Protein AF-A0A7C0XK20-F1 (afdb_monomer_lite)

Radius of gyration: 21.49 Å; chains: 1; bounding box: 44×50×52 Å

Sequence (181 aa):
LVLVLPIMLLHRANGIGSEALPAPQAGLMAMMSKGIVAGEMAWPLVVAGMLFSVALILIGSPSPMLIAVGMYLPFNTTSAIFVGGLIKLIVDSVAKKKIRDQKDKDVLDNTGLLIASGLVAGEALVGIILAGLVVANVNLRELVGLPADFHGFWWLGLIVFLLLGYVLVRYPYKELLKSQE

pLDDT: mean 88.8, std 6.61, range [65.0, 95.69]

Secondary structure (DSSP, 8-state):
-TTHHHHHHHHHHH-TTSSSS--HHHHHHHHHHHHHHHT---HHHHHHHHHHHHHHHHTT-S-HHHHHHHHHS-HHHHHHHHHHHHHHHHHHHHHTTT--SHHHHHHHHHHHHHHHHHHHHHHHHHHHHHHHHHHTT--HHHHHT--S--TT-HHHHHHHHHHHHHHHHHHHHHHHHHTT-

Structure (mmCIF, N/CA/C/O backbone):
data_AF-A0A7C0XK20-F1
#
_entry.id   AF-A0A7C0XK20-F1
#
loop_
_atom_site.group_PDB
_atom_site.id
_atom_site.type_symbol
_atom_site.label_atom_id
_atom_site.label_alt_id
_atom_site.label_comp_id
_atom_site.label_asym_id
_atom_site.label_entity_id
_atom_site.label_seq_id
_atom_site.pdbx_PDB_ins_code
_atom_site.Cartn_x
_atom_site.Cartn_y
_atom_site.Cartn_z
_atom_site.occupancy
_atom_site.B_iso_or_equiv
_atom_site.auth_seq_id
_atom_site.auth_comp_id
_atom_site.auth_asym_id
_atom_site.auth_atom_id
_atom_site.pdbx_PDB_model_num
ATOM 1 N N . LEU A 1 1 ? 21.792 -9.525 -1.727 1.00 66.44 1 LEU A N 1
ATOM 2 C CA . LEU A 1 1 ? 21.880 -10.543 -2.803 1.00 66.44 1 LEU A CA 1
ATOM 3 C C . LEU A 1 1 ? 20.518 -11.161 -3.136 1.00 66.44 1 LEU A C 1
ATOM 5 O O . LEU A 1 1 ? 20.162 -11.171 -4.303 1.00 66.44 1 LEU A O 1
ATOM 9 N N . VAL A 1 2 ? 19.719 -11.576 -2.141 1.00 83.12 2 VAL A N 1
ATOM 10 C CA . VAL A 1 2 ? 18.403 -12.225 -2.355 1.00 83.12 2 VAL A CA 1
ATOM 11 C C . VAL A 1 2 ? 17.408 -11.372 -3.161 1.00 83.12 2 VAL A C 1
ATOM 13 O O . VAL A 1 2 ? 16.720 -11.902 -4.021 1.00 83.12 2 VAL A O 1
ATOM 16 N N . LEU A 1 3 ? 17.378 -10.050 -2.958 1.00 87.19 3 LEU A N 1
ATOM 17 C CA . LEU A 1 3 ? 16.462 -9.151 -3.681 1.00 87.19 3 LEU A CA 1
ATOM 18 C C . LEU A 1 3 ? 16.882 -8.847 -5.127 1.00 87.19 3 LEU A C 1
ATOM 20 O O . LEU A 1 3 ? 16.054 -8.415 -5.920 1.00 87.19 3 LEU A O 1
ATOM 24 N N . VAL A 1 4 ? 18.144 -9.088 -5.496 1.00 89.56 4 VAL A N 1
ATOM 25 C CA . VAL A 1 4 ? 18.643 -8.755 -6.841 1.00 89.56 4 VAL A CA 1
ATOM 26 C C . VAL A 1 4 ? 17.959 -9.621 -7.898 1.00 89.56 4 VAL A C 1
ATOM 28 O O . VAL A 1 4 ? 17.555 -9.106 -8.936 1.00 89.56 4 VAL A O 1
ATOM 31 N N . LEU A 1 5 ? 17.771 -10.914 -7.618 1.00 89.19 5 LEU A N 1
ATOM 32 C CA . LEU A 1 5 ? 17.171 -11.850 -8.570 1.00 89.19 5 LEU A CA 1
ATOM 33 C C . LEU A 1 5 ? 15.700 -11.508 -8.884 1.00 89.19 5 LEU A C 1
ATOM 35 O O . LEU A 1 5 ? 15.401 -11.339 -10.067 1.00 89.19 5 LEU A O 1
ATOM 39 N N . PRO A 1 6 ? 14.795 -11.318 -7.897 1.00 89.50 6 PRO A N 1
ATOM 40 C CA . PRO A 1 6 ? 13.427 -10.881 -8.177 1.00 89.50 6 PRO A CA 1
ATOM 41 C C . PRO A 1 6 ? 13.360 -9.537 -8.904 1.00 89.50 6 PRO A C 1
ATOM 43 O O . PRO A 1 6 ? 12.593 -9.398 -9.850 1.00 89.50 6 PRO A O 1
ATOM 46 N N . ILE A 1 7 ? 14.190 -8.561 -8.514 1.00 89.94 7 ILE A N 1
ATOM 47 C CA . ILE A 1 7 ? 14.215 -7.236 -9.151 1.00 89.94 7 ILE A CA 1
ATOM 48 C C . ILE A 1 7 ? 14.628 -7.351 -10.622 1.00 89.94 7 ILE A C 1
ATOM 50 O O . ILE A 1 7 ? 13.979 -6.771 -11.491 1.00 89.94 7 ILE A O 1
ATOM 54 N N . MET A 1 8 ? 15.675 -8.125 -10.924 1.00 90.44 8 MET A N 1
ATOM 55 C CA . MET A 1 8 ? 16.108 -8.363 -12.303 1.00 90.44 8 MET A CA 1
ATOM 56 C C . MET A 1 8 ? 15.044 -9.095 -13.122 1.00 90.44 8 MET A C 1
ATOM 58 O O . MET A 1 8 ? 14.838 -8.756 -14.286 1.00 90.44 8 MET A O 1
ATOM 62 N N . LEU A 1 9 ? 14.366 -10.079 -12.528 1.00 90.25 9 LEU A N 1
ATOM 63 C CA . LEU A 1 9 ? 13.305 -10.837 -13.187 1.00 90.25 9 LEU A CA 1
ATOM 64 C C . LEU A 1 9 ? 12.120 -9.935 -13.550 1.00 90.25 9 LEU A C 1
ATOM 66 O O . LEU A 1 9 ? 11.695 -9.906 -14.702 1.00 90.25 9 LEU A O 1
ATOM 70 N N . LEU A 1 10 ? 11.644 -9.143 -12.586 1.00 89.81 10 LEU A N 1
ATOM 71 C CA . LEU A 1 10 ? 10.556 -8.182 -12.776 1.00 89.81 10 LEU A CA 1
ATOM 72 C C . LEU A 1 10 ? 10.916 -7.119 -13.819 1.00 89.81 10 LEU A C 1
ATOM 74 O O . LEU A 1 10 ? 10.106 -6.807 -14.692 1.00 89.81 10 LEU A O 1
ATOM 78 N N . HIS A 1 11 ? 12.147 -6.600 -13.769 1.00 90.44 11 HIS A N 1
ATOM 79 C CA . HIS A 1 11 ? 12.625 -5.628 -14.747 1.00 90.44 11 HIS A CA 1
ATOM 80 C C . HIS A 1 11 ? 12.680 -6.210 -16.164 1.00 90.44 11 HIS A C 1
ATOM 82 O O . HIS A 1 11 ? 12.274 -5.535 -17.101 1.00 90.44 11 HIS A O 1
ATOM 88 N N . ARG A 1 12 ? 13.125 -7.461 -16.336 1.00 88.25 12 ARG A N 1
ATOM 89 C CA . ARG A 1 12 ? 13.147 -8.115 -17.655 1.00 88.25 12 ARG A CA 1
ATOM 90 C C . ARG A 1 12 ? 11.755 -8.433 -18.191 1.00 88.25 12 ARG A C 1
ATOM 92 O O . ARG A 1 12 ? 11.563 -8.358 -19.396 1.00 88.25 12 ARG A O 1
ATOM 99 N N . ALA A 1 13 ? 10.815 -8.793 -17.320 1.00 87.19 13 ALA A N 1
ATOM 100 C CA . ALA A 1 13 ? 9.463 -9.150 -17.733 1.00 87.19 13 ALA A CA 1
ATOM 101 C C . ALA A 1 13 ? 8.634 -7.931 -18.162 1.00 87.19 13 ALA A C 1
ATOM 103 O O . ALA A 1 13 ? 7.987 -7.972 -19.200 1.00 87.19 13 ALA A O 1
ATOM 104 N N . ASN A 1 14 ? 8.640 -6.857 -17.363 1.00 83.81 14 ASN A N 1
ATOM 105 C CA . ASN A 1 14 ? 7.710 -5.731 -17.541 1.00 83.81 14 ASN A CA 1
ATOM 106 C C . ASN A 1 14 ? 8.380 -4.345 -17.519 1.00 83.81 14 ASN A C 1
ATOM 108 O O . ASN A 1 14 ? 7.715 -3.351 -17.801 1.00 83.81 14 ASN A O 1
ATOM 112 N N . GLY A 1 15 ? 9.666 -4.249 -17.169 1.00 86.25 15 GLY A N 1
ATOM 113 C CA . GLY A 1 15 ? 10.378 -2.978 -17.005 1.00 86.25 15 GLY A CA 1
ATOM 114 C C . GLY A 1 15 ? 9.925 -2.194 -15.768 1.00 86.25 15 GLY A C 1
ATOM 115 O O . GLY A 1 15 ? 8.833 -1.644 -15.723 1.00 86.25 15 GLY A O 1
ATOM 116 N N . ILE A 1 16 ? 10.779 -2.091 -14.748 1.00 85.94 16 ILE A N 1
ATOM 117 C CA . ILE A 1 16 ? 10.481 -1.263 -13.564 1.00 85.94 16 ILE A CA 1
ATOM 118 C C . ILE A 1 16 ? 10.372 0.210 -13.980 1.00 85.94 16 ILE A C 1
ATOM 120 O O . ILE A 1 16 ? 11.296 0.743 -14.592 1.00 85.94 16 ILE A O 1
ATOM 124 N N . GLY A 1 17 ? 9.269 0.863 -13.609 1.00 81.31 17 GLY A N 1
ATOM 125 C CA . GLY A 1 17 ? 8.948 2.232 -14.015 1.00 81.31 17 GLY A CA 1
ATOM 126 C C . GLY A 1 17 ? 8.092 2.328 -15.282 1.00 81.31 17 GLY A C 1
ATOM 127 O O . GLY A 1 17 ? 7.807 3.443 -15.710 1.00 81.31 17 GLY A O 1
ATOM 128 N N . SER A 1 18 ? 7.679 1.199 -15.869 1.00 85.38 18 SER A N 1
ATOM 129 C CA . SER A 1 18 ? 6.678 1.159 -16.941 1.00 85.38 18 SER A CA 1
ATOM 130 C C . SER A 1 18 ? 5.255 1.354 -16.400 1.00 85.38 18 SER A C 1
ATOM 132 O O . SER A 1 18 ? 5.034 1.363 -15.188 1.00 85.38 18 SER A O 1
ATOM 134 N N . GLU A 1 19 ? 4.267 1.463 -17.294 1.00 78.69 19 GLU A N 1
ATOM 135 C CA . GLU A 1 19 ? 2.846 1.490 -16.908 1.00 78.69 19 GLU A CA 1
ATOM 136 C C . GLU A 1 19 ? 2.398 0.206 -16.193 1.00 78.69 19 GLU A C 1
ATOM 138 O O . GLU A 1 19 ? 1.527 0.258 -15.327 1.00 78.69 19 GLU A O 1
ATOM 143 N N . ALA A 1 20 ? 3.012 -0.936 -16.520 1.00 78.69 20 ALA A N 1
ATOM 144 C CA . ALA A 1 20 ? 2.691 -2.227 -15.916 1.00 78.69 20 ALA A CA 1
ATOM 145 C C . ALA A 1 20 ? 3.324 -2.408 -14.524 1.00 78.69 20 ALA A C 1
ATOM 147 O O . ALA A 1 20 ? 2.757 -3.100 -13.682 1.00 78.69 20 ALA A O 1
ATOM 148 N N . LEU A 1 21 ? 4.486 -1.791 -14.270 1.00 83.06 21 LEU A N 1
ATOM 149 C CA . LEU A 1 21 ? 5.176 -1.808 -12.973 1.00 83.06 21 LEU A CA 1
ATOM 150 C C . LEU A 1 21 ? 5.597 -0.387 -12.555 1.00 83.06 21 LEU A C 1
ATOM 152 O O . LEU A 1 21 ? 6.798 -0.072 -12.545 1.00 83.06 21 LEU A O 1
ATOM 156 N N . PRO A 1 22 ? 4.639 0.485 -12.191 1.00 83.56 22 PRO A N 1
ATOM 157 C CA . PRO A 1 22 ? 4.944 1.851 -11.802 1.00 83.56 22 PRO A CA 1
ATOM 158 C C . PRO A 1 22 ? 5.751 1.873 -10.500 1.00 83.56 22 PRO A C 1
ATOM 160 O O . PRO A 1 22 ? 5.380 1.267 -9.497 1.00 83.56 22 PRO A O 1
ATOM 163 N N . ALA A 1 23 ? 6.853 2.622 -10.502 1.00 87.94 23 ALA A N 1
ATOM 164 C CA . ALA A 1 23 ? 7.751 2.750 -9.356 1.00 87.94 23 ALA A CA 1
ATOM 165 C C . ALA A 1 23 ? 7.924 4.230 -8.961 1.00 87.94 23 ALA A C 1
ATOM 167 O O . ALA A 1 23 ? 9.013 4.784 -9.122 1.00 87.94 23 ALA A O 1
ATOM 168 N N . PRO A 1 24 ? 6.869 4.903 -8.456 1.00 85.44 24 PRO A N 1
ATOM 169 C CA . PRO A 1 24 ? 6.869 6.354 -8.238 1.00 85.44 24 PRO A CA 1
ATOM 170 C C . PRO A 1 24 ? 7.946 6.813 -7.248 1.00 85.44 24 PRO A C 1
ATOM 172 O O . PRO A 1 24 ? 8.615 7.815 -7.485 1.00 85.44 24 PRO A O 1
ATOM 175 N N . GLN A 1 25 ? 8.182 6.047 -6.177 1.00 87.31 25 GLN A N 1
ATOM 176 C CA . GLN A 1 25 ? 9.242 6.351 -5.209 1.00 87.31 25 GLN A CA 1
ATOM 177 C C . GLN A 1 25 ? 10.637 6.257 -5.837 1.00 87.31 25 GLN A C 1
ATOM 179 O O . GLN A 1 25 ? 11.458 7.153 -5.654 1.00 87.31 25 GLN A O 1
ATOM 184 N N . ALA A 1 26 ? 10.895 5.209 -6.625 1.00 87.56 26 ALA A N 1
ATOM 185 C CA . ALA A 1 26 ? 12.163 5.055 -7.337 1.00 87.56 26 ALA A CA 1
ATOM 186 C C . ALA A 1 26 ? 12.343 6.141 -8.410 1.00 87.56 26 ALA A C 1
ATOM 188 O O . ALA A 1 26 ? 13.436 6.680 -8.559 1.00 87.56 26 ALA A O 1
ATOM 189 N N . GLY A 1 27 ? 11.263 6.508 -9.107 1.00 86.50 27 GLY A N 1
ATOM 190 C CA . GLY A 1 27 ? 11.241 7.602 -10.076 1.00 86.50 27 GLY A CA 1
ATOM 191 C C . GLY A 1 27 ? 11.593 8.947 -9.444 1.00 86.50 27 GLY A C 1
ATOM 192 O O . GLY A 1 27 ? 12.442 9.662 -9.970 1.00 86.50 27 GLY A O 1
ATOM 193 N N . LEU A 1 28 ? 11.022 9.265 -8.278 1.00 87.25 28 LEU A N 1
ATOM 194 C CA . LEU A 1 28 ? 11.344 10.487 -7.538 1.00 87.25 28 LEU A CA 1
ATOM 195 C C . LEU A 1 28 ? 12.813 10.521 -7.095 1.00 87.25 28 LEU A C 1
ATOM 197 O O . LEU A 1 28 ? 13.485 11.534 -7.289 1.00 87.25 28 LEU A O 1
ATOM 201 N N . MET A 1 29 ? 13.343 9.405 -6.584 1.00 91.31 29 MET A N 1
ATOM 202 C CA . MET A 1 29 ? 14.763 9.307 -6.220 1.00 91.31 29 MET A CA 1
ATOM 203 C C . MET A 1 29 ? 15.682 9.441 -7.440 1.00 91.31 29 MET A C 1
ATOM 205 O O . MET A 1 29 ? 16.712 10.112 -7.364 1.00 91.31 29 MET A O 1
ATOM 209 N N . ALA A 1 30 ? 15.298 8.870 -8.585 1.00 89.19 30 ALA A N 1
ATOM 210 C CA . ALA A 1 30 ? 16.036 9.008 -9.836 1.00 89.19 30 ALA A CA 1
ATOM 211 C C . ALA A 1 30 ? 16.030 10.455 -10.355 1.00 89.19 30 ALA A C 1
ATOM 213 O O . ALA A 1 30 ? 17.075 10.951 -10.772 1.00 89.19 30 ALA A O 1
ATOM 214 N N . MET A 1 31 ? 14.887 11.149 -10.307 1.00 88.31 31 MET A N 1
ATOM 215 C CA . MET A 1 31 ? 14.785 12.563 -10.692 1.00 88.31 31 MET A CA 1
ATOM 216 C C . MET A 1 31 ? 15.623 13.457 -9.779 1.00 88.31 31 MET A C 1
ATOM 218 O O . MET A 1 31 ? 16.376 14.292 -10.272 1.00 88.31 31 MET A O 1
ATOM 222 N N . MET A 1 32 ? 15.556 13.241 -8.463 1.00 89.62 32 MET A N 1
ATOM 223 C CA . MET A 1 32 ? 16.364 13.980 -7.493 1.00 89.62 32 MET A CA 1
ATOM 224 C C . MET A 1 32 ? 17.861 13.758 -7.729 1.00 89.62 32 MET A C 1
ATOM 226 O O . MET A 1 32 ? 18.621 14.718 -7.808 1.00 89.62 32 MET A O 1
ATOM 230 N N . SER A 1 33 ? 18.290 12.504 -7.899 1.00 92.06 33 SER A N 1
ATOM 231 C CA . SER A 1 33 ? 19.692 12.174 -8.168 1.00 92.06 33 SER A CA 1
ATOM 232 C C . SER A 1 33 ? 20.189 12.818 -9.465 1.00 92.06 33 SER A C 1
ATOM 234 O O . SER A 1 33 ? 21.240 13.457 -9.458 1.00 92.06 33 SER A O 1
ATOM 236 N N . LYS A 1 34 ? 19.413 12.725 -10.553 1.00 91.56 34 LYS A N 1
ATOM 237 C CA . LYS A 1 34 ? 19.745 13.372 -11.829 1.00 91.56 34 LYS A CA 1
ATOM 238 C C . LYS A 1 34 ? 19.825 14.890 -11.690 1.00 91.56 34 LYS A C 1
ATOM 240 O O . LYS A 1 34 ? 20.800 15.467 -12.149 1.00 91.56 34 LYS A O 1
ATOM 245 N N . GLY A 1 35 ? 18.857 15.519 -11.024 1.00 91.62 35 GLY A N 1
ATOM 246 C CA . GLY A 1 35 ? 18.842 16.968 -10.812 1.00 91.62 35 GLY A CA 1
ATOM 247 C C . GLY A 1 35 ? 20.032 17.465 -9.989 1.00 91.62 35 GLY A C 1
ATOM 248 O O . GLY A 1 35 ? 20.604 18.503 -10.306 1.00 91.62 35 GLY A O 1
ATOM 249 N N . ILE A 1 36 ? 20.454 16.709 -8.969 1.00 93.38 36 ILE A N 1
ATOM 250 C CA . ILE A 1 36 ? 21.643 17.038 -8.169 1.00 93.38 36 ILE A CA 1
ATOM 251 C C . ILE A 1 36 ? 22.919 16.899 -9.007 1.00 93.38 36 ILE A C 1
ATOM 253 O O . ILE A 1 36 ? 23.736 17.815 -9.019 1.00 93.38 36 ILE A O 1
ATOM 257 N N . VAL A 1 37 ? 23.089 15.779 -9.718 1.00 94.19 37 VAL A N 1
ATOM 258 C CA . VAL A 1 37 ? 24.299 15.505 -10.515 1.00 94.19 37 VAL A CA 1
ATOM 259 C C . VAL A 1 37 ? 24.420 16.450 -11.714 1.00 94.19 37 VAL A C 1
ATOM 261 O O . VAL A 1 37 ? 25.523 16.875 -12.041 1.00 94.19 37 VAL A O 1
ATOM 264 N N . ALA A 1 38 ? 23.301 16.808 -12.348 1.00 93.31 38 ALA A N 1
ATOM 265 C CA . ALA A 1 38 ? 23.259 17.757 -13.460 1.00 93.31 38 ALA A CA 1
ATOM 266 C C . ALA A 1 38 ? 23.394 19.225 -13.016 1.00 93.31 38 ALA A C 1
ATOM 268 O O . ALA A 1 38 ? 23.586 20.098 -13.855 1.00 93.31 38 ALA A O 1
ATOM 269 N N . GLY A 1 39 ? 23.274 19.517 -11.716 1.00 91.88 39 GLY A N 1
ATOM 270 C CA . GLY A 1 39 ? 23.282 20.886 -11.190 1.00 91.88 39 GLY A CA 1
ATOM 271 C C . GLY A 1 39 ? 21.996 21.684 -11.456 1.00 91.88 39 GLY A C 1
ATOM 272 O O . GLY A 1 39 ? 21.927 22.855 -11.099 1.00 91.88 39 GLY A O 1
ATOM 273 N N . GLU A 1 40 ? 20.960 21.063 -12.024 1.00 91.25 40 GLU A N 1
ATOM 274 C CA . GLU A 1 40 ? 19.679 21.693 -12.397 1.00 91.25 40 GLU A CA 1
ATOM 275 C C . GLU A 1 40 ? 18.606 21.576 -11.298 1.00 91.25 40 GLU A C 1
ATOM 277 O O . GLU A 1 40 ? 17.407 21.721 -11.539 1.00 91.25 40 GLU A O 1
ATOM 282 N N . MET A 1 41 ? 19.012 21.268 -10.065 1.00 92.44 41 MET A N 1
ATOM 283 C CA . MET A 1 41 ? 18.073 21.052 -8.969 1.00 92.44 41 MET A CA 1
ATOM 284 C C . MET A 1 41 ? 17.405 22.369 -8.539 1.00 92.44 41 MET A C 1
ATOM 286 O O . MET A 1 41 ? 18.070 23.352 -8.204 1.00 92.44 41 MET A O 1
ATOM 290 N N . ALA A 1 42 ? 16.074 22.372 -8.472 1.00 92.38 42 ALA A N 1
ATOM 291 C CA . ALA A 1 42 ? 15.275 23.486 -7.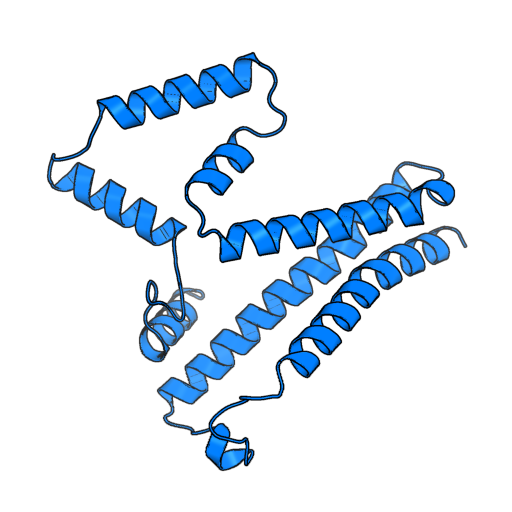973 1.00 92.38 42 ALA A CA 1
ATOM 292 C C . ALA A 1 42 ? 15.353 23.610 -6.436 1.00 92.38 42 ALA A C 1
ATOM 294 O O . ALA A 1 42 ? 14.379 23.379 -5.717 1.00 92.38 42 ALA A O 1
ATOM 295 N N . TRP A 1 43 ? 16.518 24.006 -5.915 1.00 92.75 43 TRP A N 1
ATOM 296 C CA . TRP A 1 43 ? 16.774 24.209 -4.480 1.00 92.75 43 TRP A CA 1
ATOM 297 C C . TRP A 1 43 ? 15.723 25.055 -3.749 1.00 92.75 43 TRP A C 1
ATOM 299 O O . TRP A 1 43 ? 15.341 24.656 -2.645 1.00 92.75 43 TRP A O 1
ATOM 309 N N . PRO A 1 44 ? 15.169 26.139 -4.336 1.00 94.94 44 PRO A N 1
ATOM 310 C CA . PRO A 1 44 ? 14.087 26.886 -3.697 1.00 94.94 44 PRO A CA 1
ATOM 311 C C . PRO A 1 44 ? 12.854 26.029 -3.375 1.00 94.94 44 PRO A C 1
ATOM 313 O O . PRO A 1 44 ? 12.263 26.192 -2.310 1.00 94.94 44 PRO A O 1
ATOM 316 N N . LEU A 1 45 ? 12.489 25.076 -4.243 1.00 92.69 45 LEU A N 1
ATOM 317 C CA . LEU A 1 45 ? 11.345 24.184 -4.020 1.00 92.69 45 LEU A CA 1
ATOM 318 C C . LEU A 1 45 ? 11.623 23.156 -2.921 1.00 92.69 45 LEU A C 1
ATOM 320 O O . LEU A 1 45 ? 10.739 22.865 -2.118 1.00 92.69 45 LEU A O 1
ATOM 324 N N . VAL A 1 46 ? 12.851 22.636 -2.839 1.00 91.81 46 VAL A N 1
ATOM 325 C CA . VAL A 1 46 ? 13.237 21.714 -1.759 1.00 91.81 46 VAL A CA 1
ATOM 326 C C . VAL A 1 46 ? 13.217 22.423 -0.408 1.00 91.81 46 VAL A C 1
ATOM 328 O O . VAL A 1 46 ? 12.657 21.893 0.551 1.00 91.81 46 VAL A O 1
ATOM 331 N N . VAL A 1 47 ? 13.746 23.647 -0.331 1.00 95.12 47 VAL A N 1
ATOM 332 C CA . VAL A 1 47 ? 13.676 24.465 0.889 1.00 95.12 47 VAL A CA 1
ATOM 333 C C . VAL A 1 47 ? 12.230 24.788 1.259 1.00 95.12 47 VAL A C 1
ATOM 335 O O . VAL A 1 47 ? 11.859 24.642 2.423 1.00 95.12 47 VAL A O 1
ATOM 338 N N . ALA A 1 48 ? 11.387 25.139 0.286 1.00 95.00 48 ALA A N 1
ATOM 339 C CA . ALA A 1 48 ? 9.962 25.347 0.523 1.00 95.00 48 ALA A CA 1
ATOM 340 C C . ALA A 1 48 ? 9.280 24.086 1.084 1.00 95.00 48 ALA A C 1
ATOM 342 O O . ALA A 1 48 ? 8.533 24.180 2.054 1.00 95.00 48 ALA A O 1
ATOM 343 N N . GLY A 1 49 ? 9.584 22.902 0.541 1.00 92.25 49 GLY A N 1
ATOM 344 C CA . GLY A 1 49 ? 9.083 21.623 1.051 1.00 92.25 49 GLY A CA 1
ATOM 345 C C . GLY A 1 49 ? 9.543 21.317 2.482 1.00 92.25 49 GLY A C 1
ATOM 346 O O . GLY A 1 49 ? 8.748 20.851 3.298 1.00 92.25 49 GLY A O 1
ATOM 347 N N . MET A 1 50 ? 10.798 21.634 2.822 1.00 92.88 50 MET A N 1
ATOM 348 C CA . MET A 1 50 ? 11.312 21.500 4.192 1.00 92.88 50 MET A CA 1
ATOM 349 C C . MET A 1 50 ? 10.567 22.419 5.165 1.00 92.88 50 MET A C 1
ATOM 351 O O . MET A 1 50 ? 10.105 21.957 6.207 1.00 92.88 50 MET A O 1
ATOM 355 N N . LEU A 1 51 ? 10.392 23.696 4.812 1.00 95.50 51 LEU A N 1
ATOM 356 C CA . LEU A 1 51 ? 9.649 24.656 5.634 1.00 95.50 51 LEU A CA 1
ATOM 357 C C . LEU A 1 51 ? 8.172 24.274 5.768 1.00 95.50 51 LEU A C 1
ATOM 359 O O . LEU A 1 51 ? 7.608 24.383 6.854 1.00 95.50 51 LEU A O 1
ATOM 363 N N . PHE A 1 52 ? 7.561 23.770 4.696 1.00 93.50 52 PHE A N 1
ATOM 364 C CA . PHE A 1 52 ? 6.200 23.244 4.725 1.00 93.50 52 PHE A CA 1
ATOM 365 C C . PHE A 1 52 ? 6.072 22.056 5.686 1.00 93.50 52 PHE A C 1
ATOM 367 O O . PHE A 1 52 ? 5.159 22.027 6.506 1.00 93.50 52 PHE A O 1
ATOM 374 N N . SER A 1 53 ? 7.016 21.111 5.655 1.00 91.94 53 SER A N 1
ATOM 375 C CA . SER A 1 53 ? 7.048 19.981 6.593 1.00 91.94 53 SER A CA 1
ATOM 376 C C . SER A 1 53 ? 7.179 20.446 8.048 1.00 91.94 53 SER A C 1
ATOM 378 O O . SER A 1 53 ? 6.439 19.982 8.915 1.00 91.94 53 SER A O 1
ATOM 380 N N . VAL A 1 54 ? 8.051 21.424 8.320 1.00 94.25 54 VAL A N 1
ATOM 381 C CA . VAL A 1 54 ? 8.174 22.036 9.654 1.00 94.25 54 VAL A CA 1
ATOM 382 C C . VAL A 1 54 ? 6.860 22.691 10.077 1.00 94.25 54 VAL A C 1
ATOM 384 O O . VAL A 1 54 ? 6.403 22.462 11.193 1.00 94.25 54 VAL A O 1
ATOM 387 N N . ALA A 1 55 ? 6.207 23.445 9.190 1.00 94.88 55 ALA A N 1
ATOM 388 C CA . ALA A 1 55 ? 4.909 24.049 9.476 1.00 94.88 55 ALA A CA 1
ATOM 389 C C . ALA A 1 55 ? 3.845 22.991 9.821 1.00 94.88 55 ALA A C 1
ATOM 391 O O . ALA A 1 55 ? 3.114 23.167 10.792 1.00 94.88 55 ALA A O 1
ATOM 392 N N . LEU A 1 56 ? 3.804 21.864 9.095 1.00 94.00 56 LEU A N 1
ATOM 393 C CA . LEU A 1 56 ? 2.905 20.741 9.393 1.00 94.00 56 LEU A CA 1
ATOM 394 C C . LEU A 1 56 ? 3.168 20.122 10.773 1.00 94.00 56 LEU A C 1
ATOM 396 O O . LEU A 1 56 ? 2.223 19.752 11.470 1.00 94.00 56 LEU A O 1
ATOM 400 N N . ILE A 1 57 ? 4.434 20.017 11.177 1.00 93.31 57 ILE A N 1
ATOM 401 C CA . ILE A 1 57 ? 4.810 19.528 12.510 1.00 93.31 57 ILE A CA 1
ATOM 402 C C . ILE A 1 57 ? 4.360 20.524 13.588 1.00 93.31 57 ILE A C 1
ATOM 404 O O . ILE A 1 57 ? 3.787 20.113 14.594 1.00 93.31 57 ILE A O 1
ATOM 408 N N . LEU A 1 58 ? 4.561 21.828 13.367 1.00 95.38 58 LEU A N 1
ATOM 409 C CA . LEU A 1 58 ? 4.200 22.879 14.327 1.00 95.38 58 LEU A CA 1
ATOM 410 C C . LEU A 1 58 ? 2.689 22.980 14.574 1.00 95.38 58 LEU A C 1
ATOM 412 O O . LEU A 1 58 ? 2.280 23.243 15.702 1.00 95.38 58 LEU A O 1
ATOM 416 N N . ILE A 1 59 ? 1.856 22.736 13.559 1.00 94.88 59 ILE A N 1
ATOM 417 C CA . ILE A 1 59 ? 0.389 22.702 13.719 1.00 94.88 59 ILE A CA 1
ATOM 418 C C . ILE A 1 59 ? -0.128 21.377 14.305 1.00 94.88 59 ILE A C 1
ATOM 420 O O . ILE A 1 59 ? -1.338 21.185 14.400 1.00 94.88 59 ILE A O 1
ATOM 424 N N . GLY A 1 60 ? 0.761 20.447 14.671 1.00 91.06 60 GLY A N 1
ATOM 425 C CA . GLY A 1 60 ? 0.383 19.154 15.238 1.00 91.06 60 GLY A CA 1
ATOM 426 C C . GLY A 1 60 ? -0.301 18.223 14.237 1.00 91.06 60 GLY A C 1
ATOM 427 O O . GLY A 1 60 ? -1.179 17.451 14.623 1.00 91.06 60 GLY A O 1
ATOM 428 N N . SER A 1 61 ? 0.066 18.291 12.950 1.00 90.06 61 SER A N 1
ATOM 429 C CA . SER A 1 61 ? -0.475 17.368 11.949 1.00 90.06 61 SER A CA 1
ATOM 430 C C . SER A 1 61 ? -0.159 15.917 12.343 1.00 90.06 61 SER A C 1
ATOM 432 O O . SER A 1 61 ? 1.007 15.601 12.592 1.00 90.06 61 SER A O 1
ATOM 434 N N . PRO A 1 62 ? -1.157 15.011 12.378 1.00 78.94 62 PRO A N 1
ATOM 435 C CA . PRO A 1 62 ? -0.975 13.650 12.883 1.00 78.94 62 PRO A CA 1
ATOM 436 C C . PR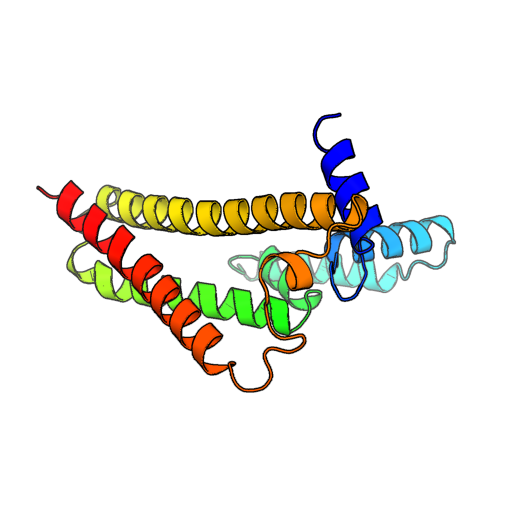O A 1 62 ? 0.007 12.813 12.052 1.00 78.94 62 PRO A C 1
ATOM 438 O O . PRO A 1 62 ? 0.588 11.863 12.571 1.00 78.94 62 PRO A O 1
ATOM 441 N N . SER A 1 63 ? 0.217 13.149 10.771 1.00 86.69 63 SER A N 1
ATOM 442 C CA . SER A 1 63 ? 1.282 12.546 9.962 1.00 86.69 63 SER A CA 1
ATOM 443 C C . SER A 1 63 ? 1.654 13.412 8.746 1.00 86.69 63 SER A C 1
ATOM 445 O O . SER A 1 63 ? 1.068 13.259 7.668 1.00 86.69 63 SER A O 1
ATOM 447 N N . PRO A 1 64 ? 2.667 14.292 8.865 1.00 87.50 64 PRO A N 1
ATOM 448 C CA . PRO A 1 64 ? 3.200 15.061 7.734 1.00 87.50 64 PRO A CA 1
ATOM 449 C C . PRO A 1 64 ? 3.688 14.167 6.585 1.00 87.50 64 PRO A C 1
ATOM 451 O O . PRO A 1 64 ? 3.570 14.520 5.414 1.00 87.50 64 PRO A O 1
ATOM 454 N N . MET A 1 65 ? 4.185 12.971 6.919 1.00 87.62 65 MET A N 1
ATOM 455 C CA . MET A 1 65 ? 4.648 11.986 5.944 1.00 87.62 65 MET A CA 1
ATOM 456 C C . MET A 1 65 ? 3.515 11.496 5.038 1.00 87.62 65 MET A C 1
ATOM 458 O O . MET A 1 65 ? 3.703 11.445 3.827 1.00 87.62 65 MET A O 1
ATOM 462 N N . LEU A 1 66 ? 2.340 11.167 5.588 1.00 85.62 66 LEU A N 1
ATOM 463 C CA . LEU A 1 66 ? 1.206 10.706 4.777 1.00 85.62 66 LEU A CA 1
ATOM 464 C C . LEU A 1 66 ? 0.715 11.791 3.813 1.00 85.62 66 LEU A C 1
ATOM 466 O O . LEU A 1 66 ? 0.358 11.481 2.678 1.00 85.62 66 LEU A O 1
ATOM 470 N N . ILE A 1 67 ? 0.760 13.057 4.237 1.00 87.88 67 ILE A N 1
ATOM 471 C CA . ILE A 1 67 ? 0.424 14.206 3.387 1.00 87.88 67 ILE A CA 1
ATOM 472 C C . ILE A 1 67 ? 1.412 14.296 2.219 1.00 87.88 67 ILE A C 1
ATOM 474 O O . ILE A 1 67 ? 0.995 14.313 1.064 1.00 87.88 67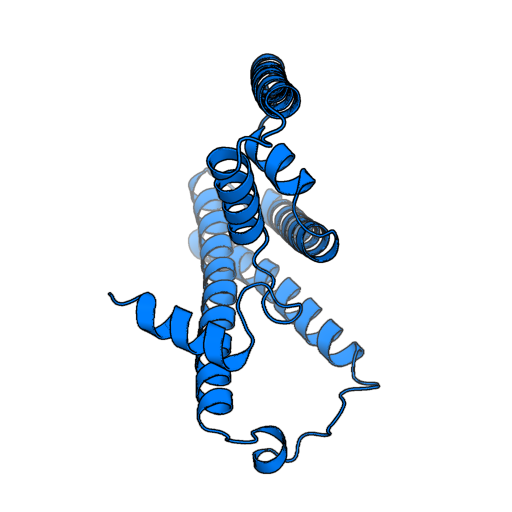 ILE A O 1
ATOM 478 N N . ALA A 1 68 ? 2.717 14.275 2.505 1.00 86.75 68 ALA A N 1
ATOM 479 C CA . ALA A 1 68 ? 3.752 14.332 1.475 1.00 86.75 68 ALA A CA 1
ATOM 480 C C . ALA A 1 68 ? 3.674 13.143 0.502 1.00 86.75 68 ALA A C 1
ATOM 482 O O . ALA A 1 68 ? 3.815 13.322 -0.705 1.00 86.75 68 ALA A O 1
ATOM 483 N N . VAL A 1 69 ? 3.406 11.936 1.013 1.00 86.25 69 VAL A N 1
ATOM 484 C CA . VAL A 1 69 ? 3.237 10.732 0.189 1.00 86.25 69 VAL A CA 1
ATOM 485 C C . VAL A 1 69 ? 2.021 10.839 -0.725 1.00 86.25 69 VAL A C 1
ATOM 487 O O . VAL A 1 69 ? 2.121 10.547 -1.915 1.00 86.25 69 VAL A O 1
ATOM 490 N N . GLY A 1 70 ? 0.893 11.323 -0.205 1.00 86.25 70 GLY A N 1
ATOM 491 C CA . GLY A 1 70 ? -0.314 11.533 -1.000 1.00 86.25 70 GLY A CA 1
ATOM 492 C C . GLY A 1 70 ? -0.127 12.522 -2.155 1.00 86.25 70 GLY A C 1
ATOM 493 O O . GLY A 1 70 ? -0.772 12.362 -3.185 1.00 86.25 70 GLY A O 1
ATOM 494 N N . MET A 1 71 ? 0.771 13.504 -2.018 1.00 86.94 71 MET A N 1
ATOM 495 C CA . MET A 1 71 ? 1.006 14.530 -3.043 1.00 86.94 71 MET A CA 1
ATOM 496 C C . MET A 1 71 ? 1.734 14.020 -4.293 1.00 86.94 71 MET A C 1
ATOM 498 O O . MET A 1 71 ? 1.554 14.606 -5.357 1.00 86.94 71 MET A O 1
ATOM 502 N N . TYR A 1 72 ? 2.563 12.973 -4.187 1.00 85.56 72 TYR A N 1
ATOM 503 C CA . TYR A 1 72 ? 3.335 12.467 -5.335 1.00 85.56 72 TYR A CA 1
ATOM 504 C C . TYR A 1 72 ? 2.812 11.143 -5.903 1.00 85.56 72 TYR A C 1
ATOM 506 O O . TYR A 1 72 ? 3.232 10.737 -6.988 1.00 85.56 72 TYR A O 1
ATOM 514 N N . LEU A 1 73 ? 1.944 10.431 -5.179 1.00 87.94 73 LEU A N 1
ATOM 515 C CA . LEU A 1 73 ? 1.398 9.164 -5.656 1.00 87.94 73 LEU A CA 1
ATOM 516 C C . LEU A 1 73 ? 0.333 9.383 -6.748 1.00 87.94 73 LEU A C 1
ATOM 518 O O . LEU A 1 73 ? -0.456 10.325 -6.661 1.00 87.94 73 LEU A O 1
ATOM 522 N N . PRO A 1 74 ? 0.246 8.487 -7.750 1.00 87.62 74 PRO A N 1
ATOM 523 C CA . PRO A 1 74 ? -0.825 8.528 -8.741 1.00 87.62 74 PRO A CA 1
ATOM 524 C C . PRO A 1 74 ? -2.211 8.434 -8.095 1.00 87.62 74 PRO A C 1
ATOM 526 O O . PRO A 1 74 ? -2.400 7.695 -7.126 1.00 87.62 74 PRO A O 1
ATOM 529 N N . PHE A 1 75 ? -3.206 9.102 -8.687 1.00 88.81 75 PHE A N 1
ATOM 530 C CA . PHE A 1 75 ? -4.588 9.115 -8.184 1.00 88.81 75 PHE A CA 1
ATOM 531 C C . PHE A 1 75 ? -5.186 7.709 -8.006 1.00 88.81 75 PHE A C 1
ATOM 533 O O . PHE A 1 75 ? -5.891 7.432 -7.037 1.00 88.81 75 PHE A O 1
ATOM 540 N N . ASN A 1 76 ? -4.861 6.782 -8.908 1.00 88.94 76 ASN A N 1
ATOM 541 C CA . ASN A 1 76 ? -5.317 5.392 -8.813 1.00 88.94 76 ASN A CA 1
ATOM 542 C C . ASN A 1 76 ? -4.749 4.690 -7.566 1.00 88.94 76 ASN A C 1
ATOM 544 O O . ASN A 1 76 ? -5.447 3.928 -6.903 1.00 88.94 76 ASN A O 1
ATOM 548 N N . THR A 1 77 ? -3.499 4.979 -7.199 1.00 88.62 77 THR A N 1
ATOM 549 C CA . THR A 1 77 ? -2.868 4.420 -5.997 1.00 88.62 77 THR A CA 1
ATOM 550 C C . THR A 1 77 ? -3.416 5.077 -4.732 1.00 88.62 77 THR A C 1
ATOM 552 O O . THR A 1 77 ? -3.726 4.383 -3.766 1.00 88.62 77 THR A O 1
ATOM 555 N N . THR A 1 78 ? -3.585 6.403 -4.722 1.00 90.38 78 THR A N 1
ATOM 556 C CA . THR A 1 78 ? -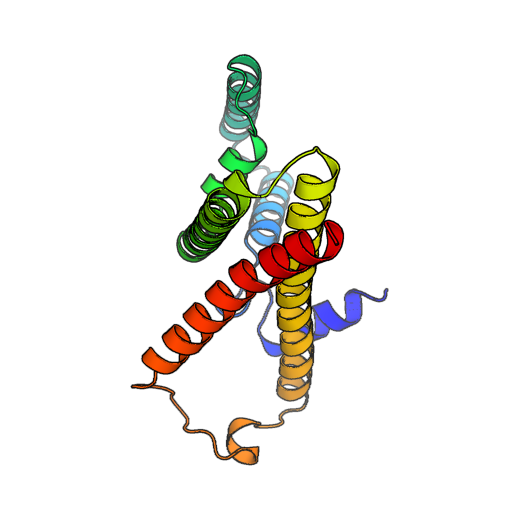4.120 7.115 -3.549 1.00 90.38 78 THR A CA 1
ATOM 557 C C . THR A 1 78 ? -5.582 6.769 -3.280 1.00 90.38 78 THR A C 1
ATOM 559 O O . THR A 1 78 ? -5.952 6.567 -2.125 1.00 90.38 78 THR A O 1
ATOM 562 N N . SER A 1 79 ? -6.404 6.615 -4.321 1.00 91.94 79 SER A N 1
ATOM 563 C CA . SER A 1 79 ? -7.791 6.150 -4.187 1.00 91.94 79 SER A CA 1
ATOM 564 C C . SER A 1 79 ? -7.873 4.716 -3.656 1.00 91.94 79 SER A C 1
ATOM 566 O O . SER A 1 79 ? -8.677 4.454 -2.764 1.00 91.94 79 SER A O 1
ATOM 568 N N . ALA A 1 80 ? -7.003 3.803 -4.101 1.00 91.00 80 ALA A N 1
ATOM 569 C CA . ALA A 1 80 ? -6.934 2.451 -3.542 1.00 91.00 80 ALA A CA 1
ATOM 570 C C . ALA A 1 80 ? -6.578 2.461 -2.041 1.00 91.00 80 ALA A C 1
ATOM 572 O O . ALA A 1 80 ? -7.237 1.791 -1.242 1.00 91.00 80 ALA A O 1
ATOM 573 N N . ILE A 1 81 ? -5.593 3.274 -1.636 1.00 91.69 81 ILE A N 1
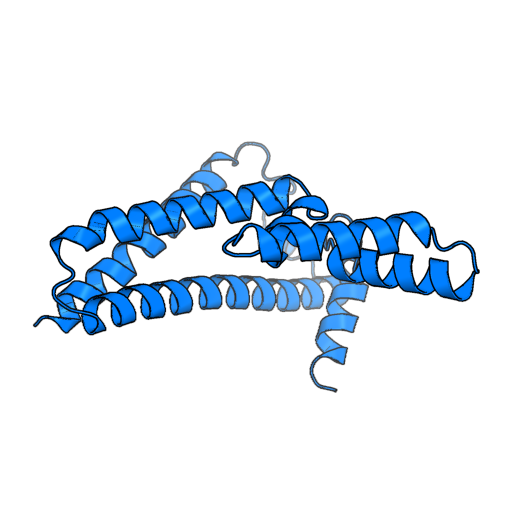ATOM 574 C CA . ILE A 1 81 ? -5.225 3.465 -0.220 1.00 91.69 81 ILE A CA 1
ATOM 575 C C . ILE A 1 81 ? -6.408 4.032 0.577 1.00 91.69 81 ILE A C 1
ATOM 577 O O . ILE A 1 81 ? -6.702 3.554 1.673 1.00 91.69 81 ILE A O 1
ATOM 581 N N . PHE A 1 82 ? -7.119 5.016 0.021 1.00 92.94 82 PHE A N 1
ATOM 582 C CA . PHE A 1 82 ? -8.305 5.602 0.644 1.00 92.94 82 PHE A CA 1
ATOM 583 C C . PHE A 1 82 ? -9.401 4.559 0.889 1.00 92.94 82 PHE A C 1
ATOM 585 O O . PHE A 1 82 ? -9.950 4.497 1.989 1.00 92.94 82 PHE A O 1
ATOM 592 N N . VAL A 1 83 ? -9.678 3.691 -0.088 1.00 94.62 83 VAL A N 1
ATOM 593 C CA . VAL A 1 83 ? -10.656 2.607 0.079 1.00 94.62 83 VAL A CA 1
ATOM 594 C C . VAL A 1 83 ? -10.211 1.613 1.157 1.00 94.62 83 VAL A C 1
ATOM 596 O O . VAL A 1 83 ? -11.033 1.195 1.970 1.00 94.62 83 VAL A O 1
ATOM 599 N N . GLY A 1 84 ? -8.917 1.295 1.248 1.00 93.69 84 GLY A N 1
ATOM 600 C CA . GLY A 1 84 ? -8.370 0.525 2.373 1.00 93.69 84 GLY A CA 1
ATOM 601 C C . GLY A 1 84 ? -8.632 1.193 3.731 1.00 93.69 84 GLY A C 1
ATOM 602 O O . GLY A 1 84 ? -9.035 0.530 4.689 1.00 93.69 84 GLY A O 1
ATOM 603 N N . GLY A 1 85 ? -8.494 2.519 3.800 1.00 93.94 85 GLY A N 1
ATOM 604 C CA . GLY A 1 85 ? -8.866 3.322 4.967 1.00 93.94 85 GLY A CA 1
ATOM 605 C C . GLY A 1 85 ? -10.359 3.241 5.302 1.00 93.94 85 GLY A C 1
ATOM 606 O O . GLY A 1 85 ? -10.710 3.064 6.467 1.00 93.94 85 GLY A O 1
ATOM 607 N N . LEU A 1 86 ? -11.244 3.289 4.300 1.00 95.69 86 LEU A N 1
ATOM 608 C CA . LEU A 1 86 ? -12.685 3.089 4.498 1.00 95.69 86 LEU A CA 1
ATOM 609 C C . LEU A 1 86 ? -12.999 1.699 5.061 1.00 95.69 86 LEU A C 1
ATOM 611 O O . LEU A 1 86 ? -13.820 1.584 5.969 1.00 95.69 86 LEU A O 1
ATOM 615 N N . ILE A 1 87 ? -12.328 0.651 4.574 1.00 95.00 87 ILE A N 1
ATOM 616 C CA . ILE A 1 87 ? -12.479 -0.705 5.118 1.00 95.00 87 ILE A CA 1
ATOM 617 C C . ILE A 1 87 ? -12.074 -0.723 6.595 1.00 95.00 87 ILE A C 1
ATOM 619 O O . ILE A 1 87 ? -12.835 -1.236 7.413 1.00 95.00 87 ILE A O 1
ATOM 623 N N . LYS A 1 88 ? -10.945 -0.100 6.966 1.00 94.44 88 LYS A N 1
ATOM 624 C CA . LYS A 1 88 ? -10.543 0.027 8.377 1.00 94.44 88 LYS A CA 1
ATOM 625 C C . LYS A 1 88 ? -11.601 0.754 9.213 1.00 94.44 88 LYS A C 1
ATOM 627 O O . LYS A 1 88 ? -11.968 0.267 10.277 1.00 94.44 88 LYS A O 1
ATOM 632 N N . LEU A 1 89 ? -12.151 1.862 8.715 1.00 95.19 89 LEU A N 1
ATOM 633 C CA . LEU A 1 89 ? -13.223 2.581 9.410 1.00 95.19 89 LEU A CA 1
ATOM 634 C C . LEU A 1 89 ? -14.463 1.703 9.632 1.00 95.19 89 LEU A C 1
ATOM 636 O O . LEU A 1 89 ? -15.090 1.789 10.690 1.00 95.19 89 LEU A O 1
ATOM 640 N N . ILE A 1 90 ? -14.812 0.845 8.669 1.00 94.75 90 ILE A N 1
ATOM 641 C CA . ILE A 1 90 ? -15.910 -0.120 8.810 1.00 94.75 90 ILE A CA 1
ATOM 642 C C . ILE A 1 90 ? -15.569 -1.165 9.880 1.00 94.75 90 ILE A C 1
ATOM 644 O O . ILE A 1 90 ? -16.402 -1.419 10.750 1.00 94.75 90 ILE A O 1
ATOM 648 N N . VAL A 1 91 ? -14.358 -1.735 9.856 1.00 94.12 91 VAL A N 1
ATOM 649 C CA . VAL A 1 91 ? -13.887 -2.709 10.859 1.00 94.12 91 VAL A CA 1
ATOM 650 C C . VAL A 1 91 ? -13.989 -2.134 12.266 1.00 94.12 91 VAL A C 1
ATOM 652 O O . VAL A 1 91 ? -14.645 -2.728 13.125 1.00 94.12 91 VAL A O 1
ATOM 655 N N . ASP A 1 92 ? -13.421 -0.947 12.475 1.00 93.81 92 ASP A N 1
ATOM 656 C CA . ASP A 1 92 ? -13.421 -0.268 13.768 1.00 93.81 92 ASP A CA 1
ATOM 657 C C . ASP A 1 92 ? -14.855 0.027 14.228 1.00 93.81 92 ASP A C 1
ATOM 659 O O . ASP A 1 92 ? -15.202 -0.181 15.391 1.00 93.81 92 ASP A O 1
ATOM 663 N N . SER A 1 93 ? -15.728 0.452 13.308 1.00 93.25 93 SER A N 1
ATOM 664 C CA . SER A 1 93 ? -17.129 0.765 13.611 1.00 93.25 93 SER A CA 1
ATOM 665 C C . SER A 1 93 ? -17.943 -0.468 14.009 1.00 93.25 93 SER A C 1
ATOM 667 O O . SER A 1 93 ? -18.729 -0.401 14.957 1.00 93.25 93 SER A O 1
ATOM 669 N N . VAL A 1 94 ? -17.759 -1.596 13.314 1.00 91.56 94 VAL A N 1
ATOM 670 C CA . VAL A 1 94 ? -18.456 -2.862 13.603 1.00 91.56 94 VAL A CA 1
ATOM 671 C C . VAL A 1 94 ? -17.953 -3.474 14.914 1.00 91.56 94 VAL A C 1
ATOM 673 O O . VAL A 1 94 ? -18.752 -3.968 15.712 1.00 91.56 94 VAL A O 1
ATOM 676 N N . ALA A 1 95 ? -16.648 -3.395 15.180 1.00 91.44 95 ALA A N 1
ATOM 677 C CA . ALA A 1 95 ? -16.034 -3.948 16.384 1.00 91.44 95 ALA A CA 1
ATOM 678 C C . ALA A 1 95 ? -16.210 -3.070 17.637 1.00 91.44 95 ALA A C 1
ATOM 680 O O . ALA A 1 95 ? -16.129 -3.584 18.754 1.00 91.44 95 ALA A O 1
ATOM 681 N N . LYS A 1 96 ? -16.520 -1.772 17.491 1.00 91.00 96 LYS A N 1
ATOM 682 C CA . LYS A 1 96 ? -16.586 -0.788 18.592 1.00 91.00 96 LYS A CA 1
ATOM 683 C C . LYS A 1 96 ? -17.402 -1.231 19.808 1.00 91.00 96 LYS A C 1
ATOM 685 O O . LYS A 1 96 ? -17.027 -0.931 20.933 1.00 91.00 96 LYS A O 1
ATOM 690 N N . LYS A 1 97 ? -18.527 -1.926 19.598 1.00 88.19 97 LYS A N 1
ATOM 691 C CA . LYS A 1 97 ? -19.412 -2.393 20.687 1.00 88.19 97 LYS A CA 1
ATOM 692 C C . LYS A 1 97 ? -18.896 -3.638 21.413 1.00 88.19 97 LYS A C 1
ATOM 694 O O . LYS A 1 97 ? -19.466 -4.017 22.433 1.00 88.19 97 LYS A O 1
ATOM 699 N N . LYS A 1 98 ? -17.904 -4.323 20.847 1.00 90.00 98 LYS A N 1
ATOM 700 C CA . LYS A 1 98 ? -17.363 -5.580 21.367 1.00 90.00 98 LYS A CA 1
ATOM 701 C C . LYS A 1 98 ? -16.013 -5.406 22.044 1.00 90.00 98 LYS A C 1
ATOM 703 O O . LYS A 1 98 ? -15.723 -6.206 22.917 1.00 90.00 98 LYS A O 1
ATOM 708 N N . ILE A 1 99 ? -15.251 -4.369 21.710 1.00 90.94 99 ILE A N 1
ATOM 709 C CA . ILE A 1 99 ? -13.972 -4.049 22.359 1.00 90.94 99 ILE A CA 1
ATOM 710 C C . ILE A 1 99 ? -14.213 -3.691 23.836 1.00 90.94 99 ILE A C 1
ATOM 712 O O . ILE A 1 99 ? -14.920 -2.723 24.124 1.00 90.94 99 ILE A O 1
ATOM 716 N N . ARG A 1 100 ? -13.645 -4.472 24.766 1.00 88.44 100 ARG A N 1
ATOM 717 C CA . ARG A 1 100 ? -13.738 -4.257 26.223 1.00 88.44 100 ARG A CA 1
ATOM 718 C C . ARG A 1 100 ? -12.487 -3.597 26.786 1.00 88.44 100 ARG A C 1
ATOM 720 O O . ARG A 1 100 ? -12.591 -2.783 27.699 1.00 88.44 100 ARG A O 1
ATOM 727 N N . ASP A 1 101 ? -11.324 -3.949 26.252 1.00 90.69 101 ASP A N 1
ATOM 728 C CA . ASP A 1 101 ? -10.029 -3.464 26.716 1.00 90.69 101 ASP A CA 1
ATOM 729 C C . ASP A 1 101 ? -9.065 -3.172 25.552 1.00 90.69 101 ASP A C 1
ATOM 731 O O . ASP A 1 101 ? -9.402 -3.277 24.371 1.00 90.69 101 ASP A O 1
ATOM 735 N N . GLN A 1 102 ? -7.843 -2.754 25.892 1.00 90.56 102 GLN A N 1
ATOM 736 C CA . GLN A 1 102 ? -6.804 -2.493 24.897 1.00 90.56 102 GLN A CA 1
ATOM 737 C C . GLN A 1 102 ? -6.368 -3.780 24.173 1.00 90.56 102 GLN A C 1
ATOM 739 O O . GLN A 1 102 ? -6.034 -3.718 22.994 1.00 90.56 102 GLN A O 1
ATOM 744 N N . LYS A 1 103 ? -6.422 -4.945 24.836 1.00 91.25 103 LYS A N 1
ATOM 745 C CA . LYS A 1 103 ? -6.012 -6.223 24.238 1.00 91.25 103 LYS A CA 1
ATOM 746 C C . LYS A 1 103 ? -6.929 -6.622 23.090 1.00 91.25 103 LYS A C 1
ATOM 748 O O . LYS A 1 103 ? -6.442 -7.020 22.040 1.00 91.25 103 LYS A O 1
ATOM 753 N N . ASP A 1 104 ? -8.235 -6.453 23.262 1.00 91.06 104 ASP A N 1
ATOM 754 C CA . ASP A 1 104 ? -9.230 -6.670 22.212 1.00 91.06 104 ASP A CA 1
ATOM 755 C C . ASP A 1 104 ? -8.944 -5.820 20.968 1.00 91.06 104 ASP A C 1
ATOM 757 O O . ASP A 1 104 ? -9.019 -6.294 19.830 1.00 91.06 104 ASP A O 1
ATOM 761 N N . LYS A 1 105 ? -8.587 -4.550 21.184 1.00 92.00 105 LYS A N 1
ATOM 762 C CA . LYS A 1 105 ? -8.231 -3.639 20.098 1.00 92.00 105 LYS A CA 1
ATOM 763 C C . LYS A 1 105 ? -6.952 -4.085 19.391 1.00 92.00 105 LYS A C 1
ATOM 765 O O . LYS A 1 105 ? -6.925 -4.121 18.164 1.00 92.00 105 LYS A O 1
ATOM 770 N N . ASP A 1 106 ? -5.933 -4.481 20.148 1.00 93.69 106 ASP A N 1
ATOM 771 C CA . ASP A 1 106 ? -4.668 -4.955 19.590 1.00 93.69 106 ASP A CA 1
ATOM 772 C C . ASP A 1 106 ? -4.858 -6.259 18.793 1.00 93.69 106 ASP A C 1
ATOM 774 O O . ASP A 1 106 ? -4.272 -6.416 17.724 1.00 93.69 106 ASP A O 1
ATOM 778 N N . VAL A 1 107 ? -5.708 -7.188 19.253 1.00 93.56 107 VAL A N 1
ATOM 779 C CA . VAL A 1 107 ? -6.059 -8.414 18.507 1.00 93.56 107 VAL A CA 1
ATOM 780 C C . VAL A 1 107 ? -6.731 -8.066 17.181 1.00 93.56 107 VAL A C 1
ATOM 782 O O . VAL A 1 107 ? -6.353 -8.615 16.142 1.00 93.56 107 VAL A O 1
ATOM 785 N N . LEU A 1 108 ? -7.692 -7.139 17.193 1.00 94.19 108 LEU A N 1
ATOM 786 C CA . LEU A 1 108 ? -8.387 -6.687 15.989 1.00 94.19 108 LEU A CA 1
ATOM 787 C C . LEU A 1 108 ? -7.413 -6.049 14.982 1.00 94.19 108 LEU A C 1
ATOM 789 O O . LEU A 1 108 ? -7.379 -6.459 13.818 1.00 94.19 108 LEU A O 1
ATOM 793 N N . ASP A 1 109 ? -6.606 -5.086 15.436 1.00 94.00 109 ASP A N 1
ATOM 794 C CA . ASP A 1 109 ? -5.652 -4.347 14.603 1.00 94.00 109 ASP A CA 1
ATOM 795 C C . ASP A 1 109 ? -4.564 -5.277 14.037 1.00 94.00 109 ASP A C 1
ATOM 797 O O . ASP A 1 109 ? -4.293 -5.247 12.833 1.00 94.00 109 ASP A O 1
ATOM 801 N N . ASN A 1 110 ? -3.982 -6.155 14.862 1.00 95.12 110 ASN A N 1
ATOM 802 C CA . ASN A 1 110 ? -2.935 -7.085 14.431 1.00 95.12 110 ASN A CA 1
ATOM 803 C C . ASN A 1 110 ? -3.466 -8.146 13.463 1.00 95.12 110 ASN A C 1
ATOM 805 O O . ASN A 1 110 ? -2.800 -8.467 12.480 1.00 95.12 110 ASN A O 1
ATOM 809 N N . THR A 1 111 ? -4.676 -8.664 13.696 1.00 94.81 111 THR A N 1
ATOM 810 C CA . THR A 1 111 ? -5.304 -9.633 12.785 1.00 94.81 111 THR A CA 1
ATOM 811 C C . THR A 1 111 ? -5.601 -8.987 11.435 1.00 94.81 111 THR A C 1
ATOM 813 O O . THR A 1 111 ? -5.285 -9.560 10.391 1.00 94.81 111 THR A O 1
ATOM 816 N N . GLY A 1 112 ? -6.155 -7.770 11.435 1.00 94.06 112 GLY A N 1
ATOM 817 C CA . GLY A 1 112 ? -6.385 -7.004 10.209 1.00 94.06 112 GLY A CA 1
ATOM 818 C C . GLY A 1 112 ? -5.088 -6.725 9.449 1.00 94.06 112 GLY A C 1
ATOM 819 O O . GLY A 1 112 ? -5.015 -6.964 8.242 1.00 94.06 112 GLY A O 1
ATOM 820 N N . LEU A 1 113 ? -4.042 -6.292 10.159 1.00 94.94 113 LEU A N 1
ATOM 821 C CA . LEU A 1 113 ? -2.722 -6.032 9.586 1.00 94.94 113 LEU A CA 1
ATOM 822 C C . LEU A 1 113 ? -2.082 -7.297 8.996 1.00 94.94 113 LEU A C 1
ATOM 824 O O . LEU A 1 113 ? -1.503 -7.241 7.909 1.00 94.94 113 LEU A O 1
ATOM 828 N N . LEU A 1 114 ? -2.204 -8.443 9.669 1.00 95.25 114 LEU A N 1
ATOM 829 C CA . LEU A 1 114 ? -1.665 -9.719 9.197 1.00 95.25 114 LEU A CA 1
ATOM 830 C C . LEU A 1 114 ? -2.337 -10.166 7.893 1.00 95.25 114 LEU A C 1
ATOM 832 O O . LEU A 1 114 ? -1.655 -10.569 6.955 1.00 95.25 114 LEU A O 1
ATOM 836 N N . ILE A 1 115 ? -3.664 -10.048 7.799 1.00 94.81 115 ILE A N 1
ATOM 837 C CA . ILE A 1 115 ? -4.398 -10.426 6.583 1.00 94.81 115 ILE A CA 1
ATOM 838 C C . ILE A 1 115 ? -4.064 -9.463 5.442 1.00 94.81 115 ILE A C 1
ATOM 840 O O . ILE A 1 115 ? -3.766 -9.907 4.336 1.00 94.81 115 ILE A O 1
ATOM 844 N N . ALA A 1 116 ? -4.063 -8.152 5.703 1.00 94.31 116 ALA A N 1
ATOM 845 C CA . ALA A 1 116 ? -3.736 -7.151 4.692 1.00 94.31 116 ALA A CA 1
ATOM 846 C C . ALA A 1 116 ? -2.300 -7.313 4.163 1.00 94.31 116 ALA A C 1
ATOM 848 O O . ALA A 1 116 ? -2.093 -7.342 2.951 1.00 94.31 116 ALA A O 1
ATOM 849 N N . SER A 1 117 ? -1.312 -7.484 5.048 1.00 95.06 117 SER A N 1
ATOM 850 C CA . SER A 1 117 ? 0.082 -7.720 4.643 1.00 95.06 117 SER A CA 1
ATOM 851 C C . SER A 1 117 ? 0.265 -9.061 3.929 1.00 95.06 117 SER A C 1
ATOM 853 O O . SER A 1 117 ? 1.026 -9.128 2.967 1.00 95.06 117 SER A O 1
ATOM 855 N N . GLY A 1 118 ? -0.478 -10.100 4.322 1.00 95.62 118 GLY A N 1
ATOM 856 C CA . GLY A 1 118 ? -0.520 -11.379 3.615 1.00 95.62 118 GLY A CA 1
ATOM 857 C C . GLY A 1 118 ? -1.067 -11.260 2.190 1.00 95.62 118 GLY A C 1
ATOM 858 O O . GLY A 1 118 ? -0.502 -11.856 1.277 1.00 95.62 118 GLY A O 1
ATOM 859 N N . LEU A 1 119 ? -2.113 -10.453 1.972 1.00 93.81 119 LEU A N 1
ATOM 860 C CA . LEU A 1 119 ? -2.649 -10.178 0.632 1.00 93.81 119 LEU A CA 1
ATOM 861 C C . LEU A 1 119 ? -1.637 -9.422 -0.241 1.00 93.81 119 LEU A C 1
ATOM 863 O O . LEU A 1 119 ? -1.436 -9.799 -1.393 1.00 93.81 119 LEU A O 1
ATOM 867 N N . VAL A 1 120 ? -0.961 -8.411 0.315 1.00 93.44 120 VAL A N 1
ATOM 868 C CA . VAL A 1 120 ? 0.097 -7.657 -0.386 1.00 93.44 120 VAL A CA 1
ATOM 869 C C . VAL A 1 120 ? 1.283 -8.563 -0.732 1.00 93.44 120 VAL A C 1
ATOM 871 O O . VAL A 1 120 ? 1.759 -8.568 -1.863 1.00 93.44 120 VAL A O 1
ATOM 874 N N . ALA A 1 121 ? 1.750 -9.373 0.220 1.00 94.31 121 ALA A N 1
ATOM 875 C CA . ALA A 1 121 ? 2.837 -10.317 -0.019 1.00 94.31 121 ALA A CA 1
ATOM 876 C C . ALA A 1 121 ? 2.447 -11.387 -1.051 1.00 94.31 121 ALA A C 1
ATOM 878 O O . ALA A 1 121 ? 3.260 -11.748 -1.901 1.00 94.31 121 ALA A O 1
ATOM 879 N N . GLY A 1 122 ? 1.205 -11.875 -1.003 1.00 94.38 122 GLY A N 1
ATOM 880 C CA . GLY A 1 122 ? 0.671 -12.834 -1.967 1.00 94.38 122 GLY A CA 1
ATOM 881 C C . GLY A 1 122 ? 0.647 -12.278 -3.389 1.00 94.38 122 GLY A C 1
ATOM 882 O O . GLY A 1 122 ? 1.116 -12.948 -4.307 1.00 94.38 122 GLY A O 1
ATOM 883 N N . GLU A 1 123 ? 0.171 -11.045 -3.568 1.00 92.38 123 GLU A N 1
ATOM 884 C CA . GLU A 1 123 ? 0.182 -10.348 -4.860 1.00 92.38 123 GLU A CA 1
ATOM 885 C C . GLU A 1 123 ? 1.608 -10.193 -5.407 1.00 92.38 123 GLU A C 1
ATOM 887 O O . GLU A 1 123 ? 1.873 -10.588 -6.544 1.00 92.38 123 GLU A O 1
ATOM 892 N N . ALA A 1 124 ? 2.558 -9.766 -4.570 1.00 91.12 124 ALA A N 1
ATOM 893 C CA . ALA A 1 124 ? 3.964 -9.661 -4.955 1.00 91.12 124 ALA A CA 1
ATOM 894 C C . ALA A 1 124 ? 4.583 -11.015 -5.362 1.00 91.12 124 ALA A C 1
ATOM 896 O O . ALA A 1 124 ? 5.307 -11.094 -6.358 1.00 91.12 124 ALA A O 1
ATOM 897 N N . LEU A 1 125 ? 4.297 -12.098 -4.626 1.00 92.62 125 LEU A N 1
ATOM 898 C CA . LEU A 1 125 ? 4.788 -13.444 -4.953 1.00 92.62 125 LEU A CA 1
ATOM 899 C C . LEU A 1 125 ? 4.217 -13.952 -6.281 1.00 92.62 125 LEU A C 1
ATOM 901 O O . LEU A 1 125 ? 4.970 -14.465 -7.111 1.00 92.62 125 LEU A O 1
ATOM 905 N N . VAL A 1 126 ? 2.912 -13.774 -6.512 1.00 92.56 126 VAL A N 1
ATOM 906 C CA . VAL A 1 126 ? 2.274 -14.111 -7.794 1.00 92.56 126 VAL A CA 1
ATOM 907 C C . VAL A 1 126 ? 2.889 -13.286 -8.924 1.00 92.56 126 VAL A C 1
ATOM 909 O O . VAL A 1 126 ? 3.214 -13.845 -9.969 1.00 92.56 126 VAL A O 1
ATOM 912 N N . GLY A 1 127 ? 3.142 -11.993 -8.707 1.00 89.94 127 GLY A N 1
ATOM 913 C CA . GLY A 1 127 ? 3.817 -11.126 -9.674 1.00 89.94 127 GLY A CA 1
ATOM 914 C C . GLY A 1 127 ? 5.208 -11.632 -10.072 1.00 89.94 127 GLY A C 1
ATOM 915 O O . GLY A 1 127 ? 5.541 -11.650 -11.256 1.00 89.94 127 GLY A O 1
ATOM 916 N N . ILE A 1 128 ? 6.002 -12.120 -9.112 1.00 91.19 128 ILE A N 1
ATOM 917 C CA . ILE A 1 128 ? 7.321 -12.720 -9.383 1.00 91.19 128 ILE A CA 1
ATOM 918 C C . ILE A 1 128 ? 7.182 -14.017 -10.192 1.00 91.19 128 ILE A C 1
ATOM 920 O O . ILE A 1 128 ? 7.931 -14.222 -11.148 1.00 91.19 128 ILE A O 1
ATOM 924 N N . ILE A 1 129 ? 6.222 -14.880 -9.845 1.00 91.12 129 ILE A N 1
ATOM 925 C CA . ILE A 1 129 ? 5.962 -16.128 -10.579 1.00 91.12 129 ILE A CA 1
ATOM 926 C C . ILE A 1 129 ? 5.567 -15.820 -12.029 1.00 91.12 129 ILE A C 1
ATOM 928 O O . ILE A 1 129 ? 6.138 -16.390 -12.959 1.00 91.12 129 ILE A O 1
ATOM 932 N N . LEU A 1 130 ? 4.640 -14.880 -12.231 1.00 88.56 130 LEU A N 1
ATOM 933 C CA . LEU A 1 130 ? 4.201 -14.450 -13.558 1.00 88.56 130 LEU A CA 1
ATOM 934 C C . LEU A 1 130 ? 5.352 -13.841 -14.364 1.00 88.56 130 LEU A C 1
ATOM 936 O O . LEU A 1 130 ? 5.522 -14.185 -15.531 1.00 88.56 130 LEU A O 1
ATOM 940 N N . ALA A 1 131 ? 6.190 -13.007 -13.746 1.00 89.00 131 ALA A N 1
ATOM 941 C CA . ALA A 1 131 ? 7.385 -12.471 -14.391 1.00 89.00 131 ALA A CA 1
ATOM 942 C C . ALA A 1 131 ? 8.356 -13.579 -14.831 1.00 89.00 131 ALA A C 1
ATOM 944 O O . ALA A 1 131 ? 8.924 -13.503 -15.919 1.00 89.00 131 ALA A O 1
ATOM 945 N N . GLY A 1 132 ? 8.507 -14.636 -14.028 1.00 89.75 132 GLY A N 1
ATOM 946 C CA . GLY A 1 132 ? 9.288 -15.818 -14.395 1.00 89.75 132 GLY A CA 1
ATOM 947 C C . GLY A 1 132 ? 8.750 -16.529 -15.634 1.00 89.75 132 GLY A C 1
ATOM 948 O O . GLY A 1 132 ? 9.522 -16.876 -16.525 1.00 89.75 132 GLY A O 1
ATOM 949 N N . LEU A 1 133 ? 7.430 -16.688 -15.721 1.00 89.00 133 LEU A N 1
ATOM 950 C CA . LEU A 1 133 ? 6.770 -17.329 -16.861 1.00 89.00 133 LEU A CA 1
ATOM 951 C C . LEU A 1 133 ? 6.885 -16.490 -18.139 1.00 89.00 133 LEU A C 1
ATOM 953 O O . LEU A 1 133 ? 7.158 -17.041 -19.205 1.00 89.00 133 LEU A O 1
ATOM 957 N N . VAL A 1 134 ? 6.772 -15.163 -18.020 1.00 86.88 134 VAL A N 1
ATOM 958 C CA . VAL A 1 134 ? 6.996 -14.223 -19.130 1.00 86.88 134 VAL A CA 1
ATOM 959 C C . VAL A 1 134 ? 8.432 -14.323 -19.647 1.00 86.88 134 VAL A C 1
ATOM 961 O O . VAL A 1 134 ? 8.641 -14.475 -20.846 1.00 86.88 134 VAL A O 1
ATOM 964 N N . VAL A 1 135 ? 9.434 -14.316 -18.759 1.00 87.94 135 VAL A N 1
ATOM 965 C CA . VAL A 1 135 ? 10.850 -14.454 -19.154 1.00 87.94 135 VAL A CA 1
ATOM 966 C C . VAL A 1 135 ? 11.142 -15.826 -19.779 1.00 87.94 135 VAL A C 1
ATOM 968 O O . VAL A 1 135 ? 11.997 -15.931 -20.656 1.00 87.94 135 VAL A O 1
ATOM 971 N N . ALA A 1 136 ? 10.421 -16.872 -19.368 1.00 88.00 136 ALA A N 1
ATOM 972 C CA . ALA A 1 136 ? 10.508 -18.212 -19.947 1.00 88.00 136 ALA A CA 1
ATOM 973 C C . ALA A 1 136 ? 9.744 -18.376 -21.280 1.00 88.00 136 ALA A C 1
ATOM 975 O O . ALA A 1 136 ? 9.737 -19.476 -21.828 1.00 88.00 136 ALA A O 1
ATOM 976 N N . ASN A 1 137 ? 9.117 -17.315 -21.809 1.00 85.38 137 ASN A N 1
ATOM 977 C CA . ASN A 1 137 ? 8.256 -17.345 -23.001 1.00 85.38 137 ASN A CA 1
ATOM 978 C C . ASN A 1 137 ? 7.093 -18.355 -22.906 1.00 85.38 137 ASN A C 1
ATOM 980 O O . ASN A 1 137 ? 6.653 -18.908 -23.913 1.00 85.38 137 ASN A O 1
ATOM 984 N N . VAL A 1 138 ? 6.579 -18.607 -21.698 1.00 84.00 138 VAL A N 1
ATOM 985 C CA . VAL A 1 138 ? 5.415 -19.476 -21.494 1.00 84.00 138 VAL A CA 1
ATOM 986 C C . VAL A 1 138 ? 4.141 -18.641 -21.591 1.00 84.00 138 VAL A C 1
ATOM 988 O O . VAL A 1 138 ? 3.823 -17.858 -20.694 1.00 84.00 138 VAL A O 1
ATOM 991 N N . ASN A 1 139 ? 3.367 -18.844 -22.657 1.00 77.81 139 ASN A N 1
ATOM 992 C CA . ASN A 1 139 ? 2.051 -18.229 -22.808 1.00 77.81 139 ASN A CA 1
ATOM 993 C C . ASN A 1 139 ? 1.018 -18.934 -21.920 1.00 77.81 139 ASN A C 1
ATOM 995 O O . ASN A 1 139 ? 0.323 -19.852 -22.355 1.00 77.81 139 ASN A O 1
ATOM 999 N N . LEU A 1 140 ? 0.852 -18.466 -20.677 1.00 74.06 140 LEU A N 1
ATOM 1000 C CA . LEU A 1 140 ? -0.206 -18.976 -19.787 1.00 74.06 140 LEU A CA 1
ATOM 1001 C C . LEU A 1 140 ? -1.596 -18.879 -20.416 1.00 74.06 140 LEU A C 1
ATOM 1003 O O . LEU A 1 140 ? -2.448 -19.718 -20.148 1.00 74.06 140 LEU A O 1
ATOM 1007 N N . ARG A 1 141 ? -1.829 -17.861 -21.247 1.00 70.75 141 ARG A N 1
ATOM 1008 C CA . ARG A 1 141 ? -3.116 -17.654 -21.918 1.00 70.75 141 ARG A CA 1
ATOM 1009 C C . ARG A 1 141 ? -3.456 -18.814 -22.853 1.00 70.75 141 ARG A C 1
ATOM 1011 O O . ARG A 1 141 ? -4.569 -19.323 -22.793 1.00 70.75 141 ARG A O 1
ATOM 1018 N N . GLU A 1 142 ? -2.483 -19.265 -23.642 1.00 72.56 142 GLU A N 1
ATOM 1019 C CA . GLU A 1 142 ? -2.626 -20.411 -24.549 1.00 72.56 142 GLU A CA 1
ATOM 1020 C C . GLU A 1 142 ? -2.711 -21.733 -23.775 1.00 72.56 142 GLU A C 1
ATOM 1022 O O . GLU A 1 142 ? -3.489 -22.608 -24.140 1.00 72.56 142 GLU A O 1
ATOM 1027 N N . LEU A 1 143 ? -1.972 -21.855 -22.668 1.00 73.38 143 LEU A N 1
ATOM 1028 C CA . LEU A 1 143 ? -1.947 -23.066 -21.842 1.00 73.38 143 LEU A CA 1
ATOM 1029 C C . LEU A 1 143 ? -3.251 -23.292 -21.054 1.00 73.38 143 LEU A C 1
ATOM 1031 O O . LEU A 1 143 ? -3.679 -24.428 -20.871 1.00 73.38 143 LEU A O 1
ATOM 1035 N N . VAL A 1 144 ? -3.865 -22.214 -20.558 1.00 74.69 144 VAL A N 1
ATOM 1036 C CA . VAL A 1 144 ? -5.083 -22.252 -19.724 1.00 74.69 144 VAL A CA 1
ATOM 1037 C C . VAL A 1 144 ? -6.351 -22.040 -20.566 1.00 74.69 144 VAL A C 1
ATOM 1039 O O . VAL A 1 144 ? -7.459 -22.238 -20.076 1.00 74.69 144 VAL A O 1
ATOM 1042 N N . GLY A 1 145 ? -6.212 -21.667 -21.843 1.00 71.38 145 GLY A N 1
ATOM 1043 C CA . GLY A 1 145 ? -7.344 -21.381 -22.729 1.00 71.38 145 GLY A CA 1
ATOM 1044 C C . GLY A 1 145 ? -8.129 -20.134 -22.310 1.00 71.38 145 GLY A C 1
ATOM 1045 O O . GLY A 1 145 ? -9.348 -20.086 -22.472 1.00 71.38 145 GLY A O 1
ATOM 1046 N N . LEU A 1 146 ? -7.452 -19.140 -21.726 1.00 73.62 146 LEU A N 1
ATOM 1047 C CA . LEU A 1 146 ? -8.092 -17.896 -21.296 1.00 73.62 146 LEU A CA 1
ATOM 1048 C C . LEU A 1 146 ? -8.325 -16.968 -22.500 1.00 73.62 146 LEU A C 1
ATOM 1050 O O . LEU A 1 146 ? -7.439 -16.850 -23.351 1.00 73.62 146 LEU A O 1
ATOM 1054 N N . PRO A 1 147 ? -9.480 -16.279 -22.575 1.00 70.12 147 PRO A N 1
ATOM 1055 C CA . PRO A 1 147 ? -9.739 -15.309 -23.633 1.00 70.12 147 PRO A CA 1
ATOM 1056 C C . PRO A 1 147 ? -8.682 -14.196 -23.631 1.00 70.12 147 PRO A C 1
ATOM 1058 O O . PRO A 1 147 ? -8.193 -13.791 -22.574 1.00 70.12 147 PRO A O 1
ATOM 1061 N N . ALA A 1 148 ? -8.333 -13.710 -24.829 1.00 65.38 148 ALA A N 1
ATOM 1062 C CA . ALA A 1 148 ? -7.299 -12.688 -25.0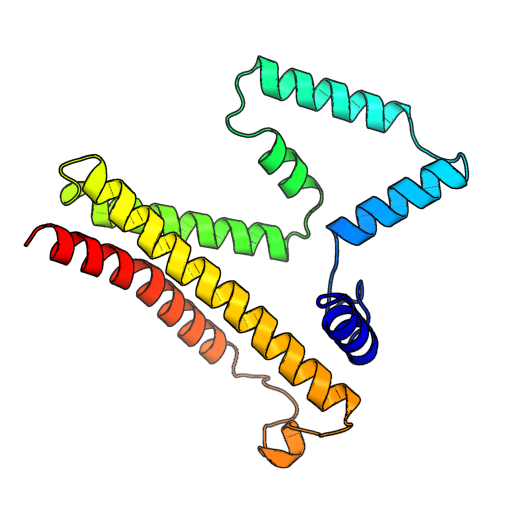23 1.00 65.38 148 ALA A CA 1
ATOM 1063 C C . ALA A 1 148 ? -7.602 -11.406 -24.237 1.00 65.38 148 ALA A C 1
ATOM 1065 O O . ALA A 1 148 ? -6.680 -10.810 -23.674 1.00 65.38 148 ALA A O 1
ATOM 1066 N N . ASP A 1 149 ? -8.892 -11.079 -24.117 1.00 66.62 149 ASP A N 1
ATOM 1067 C CA . ASP A 1 149 ? -9.378 -9.908 -23.415 1.00 66.62 149 ASP A CA 1
ATOM 1068 C C . ASP A 1 149 ? -10.546 -10.258 -22.486 1.00 66.62 149 ASP A C 1
ATOM 1070 O O . ASP A 1 149 ? -11.522 -10.900 -22.877 1.00 66.62 149 ASP A O 1
ATOM 1074 N N . PHE A 1 150 ? -10.489 -9.765 -21.249 1.00 69.38 150 PHE A N 1
ATOM 1075 C CA . PHE A 1 150 ? -11.579 -9.866 -20.271 1.00 69.38 150 PHE A CA 1
ATOM 1076 C C . PHE A 1 150 ? -12.665 -8.788 -20.480 1.00 69.38 150 PHE A C 1
ATOM 1078 O O . PHE A 1 150 ? -13.366 -8.408 -19.535 1.00 69.38 150 PHE A O 1
ATOM 1085 N N . HIS A 1 151 ? -12.817 -8.264 -21.701 1.00 65.00 151 HIS A N 1
ATOM 1086 C CA . HIS A 1 151 ? -13.848 -7.276 -22.019 1.00 65.00 151 HIS A CA 1
ATOM 1087 C C . HIS A 1 151 ? -15.240 -7.857 -21.699 1.00 65.00 151 HIS A C 1
ATOM 1089 O O . HIS A 1 151 ? -15.668 -8.843 -22.288 1.00 65.00 151 HIS A O 1
ATOM 1095 N N . GLY A 1 152 ? -15.930 -7.262 -20.717 1.00 71.06 152 GLY A N 1
ATOM 1096 C CA . GLY A 1 152 ? -17.245 -7.712 -20.232 1.00 71.06 152 GLY A CA 1
ATOM 1097 C C . GLY A 1 152 ? -17.251 -8.388 -18.853 1.00 71.06 152 GLY A C 1
ATOM 1098 O O . GLY A 1 152 ? -18.313 -8.477 -18.242 1.00 71.06 152 GLY A O 1
ATOM 1099 N N . PHE A 1 153 ? -16.092 -8.770 -18.301 1.00 80.12 153 PHE A N 1
ATOM 1100 C CA . PHE A 1 153 ? -15.976 -9.415 -16.978 1.00 80.12 153 PHE A CA 1
ATOM 1101 C C . PHE A 1 153 ? -15.599 -8.455 -15.836 1.00 80.12 153 PHE A C 1
ATOM 1103 O O . PHE A 1 153 ? -15.145 -8.888 -14.779 1.00 80.12 153 PHE A O 1
ATOM 1110 N N . TRP A 1 154 ? -15.808 -7.146 -16.003 1.00 81.88 154 TRP A N 1
ATOM 1111 C CA . TRP A 1 154 ? -15.536 -6.136 -14.964 1.00 81.88 154 TRP A CA 1
ATOM 1112 C C . TRP A 1 154 ? -16.254 -6.440 -13.635 1.00 81.88 154 TRP A C 1
ATOM 1114 O O . TRP A 1 154 ? -15.721 -6.186 -12.554 1.00 81.88 154 TRP A O 1
ATOM 1124 N N . TRP A 1 155 ? -17.438 -7.053 -13.713 1.00 86.38 155 TRP A N 1
ATOM 1125 C CA . TRP A 1 155 ? -18.221 -7.492 -12.560 1.00 86.38 155 TRP A CA 1
ATOM 1126 C C . TRP A 1 155 ? -17.510 -8.572 -11.736 1.00 86.38 155 TRP A C 1
ATOM 1128 O O . TRP A 1 155 ? -17.677 -8.609 -10.521 1.00 86.38 155 TRP A O 1
ATOM 1138 N N . LEU A 1 156 ? -16.679 -9.419 -12.353 1.00 88.12 156 LEU A N 1
ATOM 1139 C CA . LEU A 1 156 ? -15.932 -10.461 -11.648 1.00 88.12 156 LEU A CA 1
ATOM 1140 C C . LEU A 1 156 ? -14.883 -9.830 -10.727 1.00 88.12 156 LEU A C 1
ATOM 1142 O O . LEU A 1 156 ? -14.764 -10.223 -9.569 1.00 88.12 156 LEU A O 1
ATOM 1146 N N . GLY A 1 157 ? -14.209 -8.779 -11.205 1.00 87.44 157 GLY A N 1
ATOM 1147 C CA . GLY A 1 157 ? -13.315 -7.961 -10.384 1.00 87.44 157 GLY A CA 1
ATOM 1148 C C . GLY A 1 157 ? -14.039 -7.330 -9.192 1.00 87.44 157 GLY A C 1
ATOM 1149 O O . GLY A 1 157 ? -13.540 -7.398 -8.072 1.00 87.44 157 GLY A O 1
ATOM 1150 N N . LEU A 1 158 ? -15.250 -6.800 -9.398 1.00 89.69 158 LEU A N 1
ATOM 1151 C CA . LEU A 1 158 ? -16.069 -6.268 -8.302 1.00 89.69 158 LEU A CA 1
ATOM 1152 C C . LEU A 1 158 ? -16.491 -7.342 -7.298 1.00 89.69 158 LEU A C 1
ATOM 1154 O O . LEU A 1 158 ? -16.446 -7.089 -6.098 1.00 89.69 158 LEU A O 1
ATOM 1158 N N . ILE A 1 159 ? -16.869 -8.538 -7.754 1.00 93.19 159 ILE A N 1
ATOM 1159 C CA . ILE A 1 159 ? -17.219 -9.649 -6.859 1.00 93.19 159 ILE A CA 1
ATOM 1160 C C . ILE A 1 159 ? -16.014 -10.042 -6.006 1.00 93.19 159 ILE A C 1
ATOM 1162 O O . ILE A 1 159 ? -16.146 -10.149 -4.788 1.00 93.19 159 ILE A O 1
ATOM 1166 N N . VAL A 1 160 ? -14.840 -10.223 -6.620 1.00 92.25 160 VAL A N 1
ATOM 1167 C CA . VAL A 1 160 ? -13.607 -10.551 -5.889 1.00 92.25 160 VAL A CA 1
ATOM 1168 C C . VAL A 1 160 ? -13.264 -9.438 -4.903 1.00 92.25 160 VAL A C 1
ATOM 1170 O O . VAL A 1 160 ? -12.951 -9.720 -3.749 1.00 92.25 160 VAL A O 1
ATOM 1173 N N . PHE A 1 161 ? -13.391 -8.177 -5.315 1.00 91.62 161 PHE A N 1
ATOM 1174 C CA . PHE A 1 161 ? -13.143 -7.027 -4.454 1.00 91.62 161 PHE A CA 1
ATOM 1175 C C . PHE A 1 161 ? -14.082 -6.992 -3.239 1.00 91.62 161 PHE A C 1
ATOM 1177 O O . PHE A 1 161 ? -13.620 -6.855 -2.107 1.00 91.62 161 PHE A O 1
ATOM 1184 N N . LEU A 1 162 ? -15.390 -7.176 -3.445 1.00 93.44 162 LEU A N 1
ATOM 1185 C CA . LEU A 1 162 ? -16.379 -7.229 -2.365 1.00 93.44 162 LEU A CA 1
ATOM 1186 C C . LEU A 1 162 ? -16.153 -8.428 -1.440 1.00 93.44 162 LEU A C 1
ATOM 1188 O O . LEU A 1 162 ? -16.289 -8.296 -0.225 1.00 93.44 162 LEU A O 1
ATOM 1192 N N . LEU A 1 163 ? -15.772 -9.581 -1.993 1.00 94.69 163 LEU A N 1
ATOM 1193 C CA . LEU A 1 163 ? -15.437 -10.773 -1.221 1.00 94.69 163 LEU A CA 1
ATOM 1194 C C . LEU A 1 163 ? -14.212 -10.520 -0.338 1.00 94.69 163 LEU A C 1
ATOM 1196 O O . LEU A 1 163 ? -14.263 -10.794 0.859 1.00 94.69 163 LEU A O 1
ATOM 1200 N N . LEU A 1 164 ? -13.135 -9.959 -0.893 1.00 93.19 164 LEU A N 1
ATOM 1201 C CA . LEU A 1 164 ? -11.933 -9.614 -0.132 1.00 93.19 164 LEU A CA 1
ATOM 1202 C C . LEU A 1 164 ? -12.228 -8.557 0.936 1.00 93.19 164 LEU A C 1
ATOM 1204 O O . LEU A 1 164 ? -11.802 -8.716 2.078 1.00 93.19 164 LEU A O 1
ATOM 1208 N N . GLY A 1 165 ? -13.016 -7.531 0.605 1.00 92.31 165 GLY A N 1
ATOM 1209 C CA . GLY A 1 165 ? -13.486 -6.535 1.567 1.00 92.31 165 GLY A CA 1
ATOM 1210 C C . GLY A 1 165 ? -14.290 -7.169 2.706 1.00 92.31 165 GLY A C 1
ATOM 1211 O O . GLY A 1 165 ? -14.041 -6.887 3.876 1.00 92.31 165 GLY A O 1
ATOM 1212 N N . TYR A 1 166 ? -15.194 -8.100 2.390 1.00 93.69 166 TYR A N 1
ATOM 1213 C CA . TYR A 1 166 ? -15.942 -8.858 3.392 1.00 93.69 166 TYR A CA 1
ATOM 1214 C C . TYR A 1 166 ? -15.024 -9.713 4.273 1.00 93.69 166 TYR A C 1
ATOM 1216 O O . TYR A 1 166 ? -15.191 -9.725 5.491 1.00 93.69 166 TYR A O 1
ATOM 1224 N N . VAL A 1 167 ? -14.036 -10.402 3.694 1.00 93.81 167 VAL A N 1
ATOM 1225 C CA . VAL A 1 167 ? -13.054 -11.201 4.445 1.00 93.81 167 VAL A CA 1
ATOM 1226 C C . VAL A 1 167 ? -12.244 -10.318 5.394 1.00 93.81 167 VAL A C 1
ATOM 1228 O O . VAL A 1 167 ? -12.129 -10.661 6.572 1.00 93.81 167 VAL A O 1
ATOM 1231 N N . LEU A 1 168 ? -11.760 -9.167 4.917 1.00 93.00 168 LEU A N 1
ATOM 1232 C CA . LEU A 1 168 ? -11.011 -8.195 5.718 1.00 93.00 168 LEU A CA 1
ATOM 1233 C C . LEU A 1 168 ? -11.822 -7.633 6.887 1.00 93.00 168 LEU A C 1
ATOM 1235 O O . LEU A 1 168 ? -11.238 -7.298 7.910 1.00 93.00 168 LEU A O 1
ATOM 1239 N N . VAL A 1 169 ? -13.151 -7.571 6.777 1.00 93.06 169 VAL A N 1
ATOM 1240 C CA . VAL A 1 169 ? -14.009 -7.167 7.899 1.00 93.06 169 VAL A CA 1
ATOM 1241 C C . VAL A 1 169 ? -14.319 -8.332 8.829 1.00 93.06 169 VAL A C 1
ATOM 1243 O O . VAL A 1 169 ? -14.254 -8.224 10.054 1.00 93.06 169 VAL A O 1
ATOM 1246 N N . ARG A 1 170 ? -14.670 -9.476 8.249 1.00 93.69 170 ARG A N 1
ATOM 1247 C CA . ARG A 1 170 ? -15.252 -10.591 8.984 1.00 93.69 170 ARG A CA 1
ATOM 1248 C C . ARG A 1 170 ? -14.222 -11.360 9.797 1.00 93.69 170 ARG A C 1
ATOM 1250 O O . ARG A 1 170 ? -14.565 -11.835 10.874 1.00 93.69 170 ARG A O 1
ATOM 1257 N N . TYR A 1 171 ? -12.999 -11.532 9.299 1.00 93.88 171 TYR A N 1
ATOM 1258 C CA . TYR A 1 171 ? -11.983 -12.317 10.005 1.00 93.88 171 TYR A CA 1
ATOM 1259 C C . TYR A 1 171 ? -11.464 -11.630 11.275 1.00 93.88 171 TYR A C 1
ATOM 1261 O O . TYR A 1 171 ? -11.513 -12.269 12.324 1.00 93.88 171 TYR A O 1
ATOM 1269 N N . PRO A 1 172 ? -11.055 -10.347 11.240 1.00 92.12 172 PRO A N 1
ATOM 1270 C CA . PRO A 1 172 ? -10.640 -9.639 12.450 1.00 92.12 172 PRO A CA 1
ATOM 1271 C C . PRO A 1 172 ? -11.749 -9.602 13.505 1.00 92.12 172 PRO A C 1
ATOM 1273 O O . PRO A 1 172 ? -11.505 -9.867 14.678 1.00 92.12 172 PRO A O 1
ATOM 1276 N N . TYR A 1 173 ? -12.997 -9.373 13.081 1.00 91.31 173 TYR A N 1
ATOM 1277 C CA . TYR A 1 173 ? -14.150 -9.388 13.982 1.00 91.31 173 TYR A CA 1
ATOM 1278 C C . TYR A 1 173 ? -14.410 -10.770 14.606 1.00 91.31 173 TYR A C 1
ATOM 1280 O O . TYR A 1 173 ? -14.777 -10.872 15.773 1.00 91.31 173 TYR A O 1
ATOM 1288 N N . LYS A 1 174 ? -14.222 -11.852 13.841 1.00 92.31 174 LYS A N 1
ATOM 1289 C CA . LYS A 1 174 ? -14.340 -13.231 14.338 1.00 92.31 174 LYS A CA 1
ATOM 1290 C C . LYS A 1 174 ? -13.264 -13.564 15.365 1.00 92.31 174 LYS A C 1
ATOM 1292 O O . LYS A 1 174 ? -13.586 -14.189 16.369 1.00 92.31 174 LYS A O 1
ATOM 1297 N N . GLU A 1 175 ? -12.023 -13.164 15.104 1.00 91.50 175 GLU A N 1
ATOM 1298 C CA . GLU A 1 175 ? -10.907 -13.432 16.013 1.00 91.50 175 GLU A CA 1
ATOM 1299 C C . GLU A 1 175 ? -11.060 -12.655 17.323 1.00 91.50 175 GLU A C 1
ATOM 1301 O O . GLU A 1 175 ? -10.855 -13.223 18.388 1.00 91.50 175 GLU A O 1
ATOM 1306 N N . LEU A 1 176 ? -11.549 -11.411 17.253 1.00 90.94 176 LEU A N 1
ATOM 1307 C CA . LEU A 1 176 ? -11.925 -10.626 18.430 1.00 90.94 176 LEU A CA 1
ATOM 1308 C C . LEU A 1 176 ? -12.962 -11.346 19.308 1.00 90.94 176 LEU A C 1
ATOM 1310 O O . LEU A 1 176 ? -12.854 -11.343 20.527 1.00 90.94 176 LEU A O 1
ATOM 1314 N N . LEU A 1 177 ? -13.998 -11.948 18.716 1.00 89.25 177 LEU A N 1
ATOM 1315 C CA . LEU A 1 177 ? -14.999 -12.674 19.508 1.00 89.25 177 LEU A CA 1
ATOM 1316 C C . LEU A 1 177 ? -14.403 -13.919 20.167 1.00 89.25 177 LEU A C 1
ATOM 1318 O O . LEU A 1 177 ? -14.710 -14.196 21.319 1.00 89.25 177 LEU A O 1
ATOM 1322 N N . LYS A 1 178 ? -13.535 -14.631 19.447 1.00 90.00 178 LYS A N 1
ATOM 1323 C CA . LYS A 1 178 ? -12.864 -15.834 19.941 1.00 90.00 178 LYS A CA 1
ATOM 1324 C C . LYS A 1 178 ? -11.861 -15.533 21.058 1.00 90.00 178 LYS A C 1
ATOM 1326 O O . LYS A 1 178 ? -11.695 -16.357 21.942 1.00 90.00 178 LYS A O 1
ATOM 1331 N N . SER A 1 179 ? -11.203 -14.372 21.048 1.00 85.69 179 SER A N 1
ATOM 1332 C CA . SER A 1 179 ? -10.287 -13.979 22.130 1.00 85.69 179 SER A CA 1
ATOM 1333 C C . SER A 1 179 ? -10.999 -13.612 23.436 1.00 85.69 179 SER A C 1
ATOM 1335 O O . SER A 1 179 ? -10.335 -13.468 24.460 1.00 85.69 179 SER A O 1
ATOM 1337 N N . GLN A 1 180 ? -12.324 -13.426 23.401 1.00 83.31 180 GLN A N 1
ATOM 1338 C CA . GLN A 1 180 ? -13.154 -13.123 24.571 1.00 83.31 180 GLN A CA 1
ATOM 1339 C C . GLN A 1 180 ? -13.817 -14.352 25.207 1.00 83.31 180 GLN A C 1
ATOM 1341 O O . GLN A 1 180 ? -14.462 -14.194 26.250 1.00 83.31 180 GLN A O 1
ATOM 1346 N N . GLU A 1 181 ? -13.718 -15.517 24.564 1.00 79.31 181 GLU A N 1
ATOM 1347 C CA . GLU A 1 181 ? -14.167 -16.819 25.081 1.00 79.31 181 GLU A CA 1
ATOM 1348 C C . GLU A 1 181 ? -13.076 -17.462 25.947 1.00 79.31 181 GLU A C 1
ATOM 1350 O O . GLU A 1 181 ? -13.440 -17.989 27.022 1.00 79.31 181 GLU A O 1
#

Foldseek 3Di:
DVVVVLVVLLCVQARCCDPVHNDQVVVVVVVQVCCVVVVVDPVVVVVVLVVVLVVCVVVVPVDSPVVVVLVRDDPVVNVVVVVVVVLVVVLCVVCVVLDPDVVLVVLLVVQLVVLVVVVVVVVSVVSSVVSVCSVVVNDPCVVVVPDPDPVPCVVVVVVVVVVSSCCSRPVSSVRSVVVVD